Protein AF-A0AAZ3P0I9-F1 (afdb_monomer_lite)

Foldseek 3Di:
DDPPDPPPDDDDDPDPPVVVVVVVCVVDDDDQFDKDWDWDFPDPCLCVVLCVPDDPCLCVVPDDPSNVVSVVCVCCSGTPTDDIDHDHPPDDD

Structure (mmCIF, N/CA/C/O backbone):
data_AF-A0AAZ3P0I9-F1
#
_entry.id   AF-A0AAZ3P0I9-F1
#
loop_
_atom_site.group_PDB
_atom_site.id
_atom_site.type_symbol
_atom_site.label_atom_id
_atom_site.label_alt_id
_atom_site.label_comp_id
_atom_site.label_asym_id
_atom_site.label_entity_id
_atom_site.label_seq_id
_atom_site.pdbx_PDB_ins_code
_atom_site.Cartn_x
_atom_site.Cartn_y
_atom_site.Cartn_z
_atom_site.occupancy
_atom_site.B_iso_or_equiv
_atom_site.auth_seq_id
_atom_site.auth_comp_id
_atom_site.auth_asym_id
_atom_site.auth_atom_id
_atom_site.pdbx_PDB_model_num
ATOM 1 N N . MET A 1 1 ? 21.743 37.865 26.989 1.00 44.69 1 MET A N 1
ATOM 2 C CA . MET A 1 1 ? 20.485 37.147 26.713 1.00 44.69 1 MET A CA 1
ATOM 3 C C . MET A 1 1 ? 20.889 35.704 26.501 1.00 44.69 1 MET A C 1
ATOM 5 O O . MET A 1 1 ? 21.546 35.428 25.508 1.00 44.69 1 MET A O 1
ATOM 9 N N . GLU A 1 2 ? 20.677 34.856 27.503 1.00 47.50 2 GLU A N 1
ATOM 10 C CA . GLU A 1 2 ? 21.014 33.431 27.437 1.00 47.50 2 GLU A CA 1
ATOM 11 C C . GLU A 1 2 ? 19.911 32.707 26.659 1.00 47.50 2 GLU A C 1
ATOM 13 O O . GLU A 1 2 ? 18.726 32.868 26.948 1.00 47.50 2 GLU A O 1
ATOM 18 N N . ASP A 1 3 ? 20.319 31.997 25.611 1.00 54.81 3 ASP A N 1
ATOM 19 C CA . ASP A 1 3 ? 19.459 31.184 24.756 1.00 54.81 3 ASP A CA 1
ATOM 20 C C . ASP A 1 3 ? 19.046 29.923 25.528 1.00 54.81 3 ASP A C 1
ATOM 22 O O . ASP A 1 3 ? 19.734 28.905 25.515 1.00 54.81 3 ASP A O 1
ATOM 26 N N . ASP A 1 4 ? 17.941 30.020 26.264 1.00 59.09 4 ASP A N 1
ATOM 27 C CA . ASP A 1 4 ? 17.302 28.906 26.971 1.00 59.09 4 ASP A CA 1
ATOM 28 C C . ASP A 1 4 ? 16.501 28.052 25.964 1.00 59.09 4 ASP A C 1
ATOM 30 O O . ASP A 1 4 ? 15.270 27.970 25.979 1.00 59.09 4 ASP A O 1
ATOM 34 N N . SER A 1 5 ? 17.203 27.460 24.994 1.00 63.00 5 SER A N 1
ATOM 35 C CA . SER A 1 5 ? 16.620 26.497 24.065 1.00 63.00 5 SER A CA 1
ATOM 36 C C . SER A 1 5 ? 16.543 25.123 24.754 1.00 63.00 5 SER A C 1
ATOM 38 O O . SER A 1 5 ? 17.564 24.588 25.201 1.00 63.00 5 SER A O 1
ATOM 40 N N . PRO A 1 6 ? 15.349 24.502 24.884 1.00 62.38 6 PRO A N 1
ATOM 41 C CA . PRO A 1 6 ? 15.215 23.242 25.601 1.00 62.38 6 PRO A CA 1
ATOM 42 C C . PRO A 1 6 ? 16.005 22.161 24.865 1.00 62.38 6 PRO A C 1
ATOM 44 O O . PRO A 1 6 ? 15.597 21.649 23.821 1.00 62.38 6 PRO A O 1
ATOM 47 N N . THR A 1 7 ? 17.156 21.798 25.430 1.00 64.31 7 THR A N 1
ATOM 48 C CA . THR A 1 7 ? 17.971 20.690 24.944 1.00 64.31 7 THR A CA 1
ATOM 49 C C . THR A 1 7 ? 17.159 19.414 25.152 1.00 64.31 7 THR A C 1
ATOM 51 O O . THR A 1 7 ? 17.084 18.888 26.265 1.00 64.31 7 THR A O 1
ATOM 54 N N . LEU A 1 8 ? 16.499 18.928 24.098 1.00 63.72 8 LEU A N 1
ATOM 55 C CA . LEU A 1 8 ? 15.763 17.664 24.109 1.00 63.72 8 LEU A CA 1
ATOM 56 C C . LEU A 1 8 ? 16.752 16.523 24.385 1.00 63.72 8 LEU A C 1
ATOM 58 O O . LEU A 1 8 ? 17.341 15.952 23.470 1.00 63.72 8 LEU A O 1
ATOM 62 N N . LYS A 1 9 ? 16.969 16.196 25.664 1.00 62.88 9 LYS A N 1
ATOM 63 C CA . LYS A 1 9 ? 17.836 15.084 26.063 1.00 62.88 9 LYS A CA 1
ATOM 64 C C . LYS A 1 9 ? 17.167 13.768 25.644 1.00 62.88 9 LYS A C 1
ATOM 66 O O . LYS A 1 9 ? 16.044 13.500 26.083 1.00 62.88 9 LYS A O 1
ATOM 71 N N . PRO A 1 10 ? 17.820 12.924 24.823 1.00 51.88 10 PRO A N 1
ATOM 72 C CA . PRO A 1 10 ? 17.254 11.644 24.416 1.00 51.88 10 PRO A CA 1
ATOM 73 C C . PRO A 1 10 ? 16.981 10.766 25.643 1.00 51.88 10 PRO A C 1
ATOM 75 O O . PRO A 1 10 ? 17.901 10.382 26.366 1.00 51.88 10 PRO A O 1
ATOM 78 N N . ARG A 1 11 ? 15.710 10.440 25.908 1.00 65.62 11 ARG A N 1
ATOM 79 C CA . ARG A 1 11 ? 15.359 9.558 27.030 1.00 65.62 11 ARG A CA 1
ATOM 80 C C . ARG A 1 11 ? 15.644 8.103 26.669 1.00 65.62 11 ARG A C 1
ATOM 82 O O . ARG A 1 11 ? 15.184 7.604 25.641 1.00 65.62 11 ARG A O 1
ATOM 89 N N . ARG A 1 12 ? 16.339 7.390 27.554 1.00 60.81 12 ARG A N 1
ATOM 90 C CA . ARG A 1 12 ? 16.535 5.943 27.429 1.00 60.81 12 ARG A CA 1
ATOM 91 C C . ARG A 1 12 ? 15.202 5.239 27.685 1.00 60.81 12 ARG A C 1
ATOM 93 O O . ARG A 1 12 ? 14.714 5.211 28.812 1.00 60.81 12 ARG A O 1
ATOM 100 N N . ILE A 1 13 ? 14.591 4.701 26.634 1.00 64.44 13 ILE A N 1
ATOM 101 C CA . ILE A 1 13 ? 13.342 3.944 26.748 1.00 64.44 13 ILE A CA 1
ATOM 102 C C . ILE A 1 13 ? 13.691 2.547 27.269 1.00 64.44 13 ILE A C 1
ATOM 104 O O . ILE A 1 13 ? 14.354 1.776 26.577 1.00 64.44 13 ILE A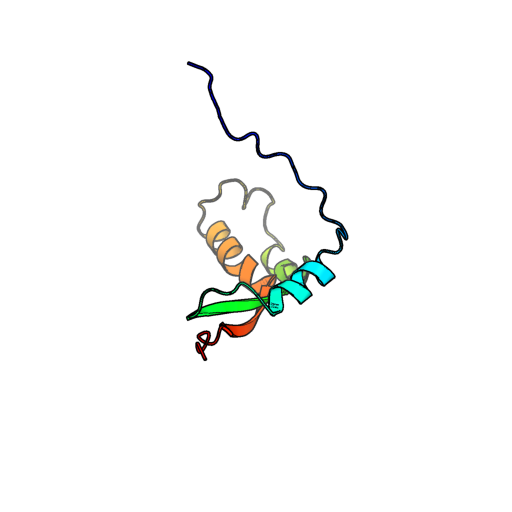 O 1
ATOM 108 N N . GLN A 1 14 ? 13.276 2.228 28.498 1.00 64.25 14 GLN A N 1
ATOM 109 C CA . GLN A 1 14 ? 13.358 0.859 29.007 1.00 64.25 14 GLN A CA 1
ATOM 110 C C . GLN A 1 14 ? 12.441 -0.045 28.168 1.00 64.25 14 GLN A C 1
ATOM 112 O O . GLN A 1 14 ? 11.294 0.314 27.905 1.00 64.25 14 GLN A O 1
ATOM 117 N N . ASN A 1 15 ? 12.972 -1.198 27.745 1.00 58.41 15 ASN A N 1
ATOM 118 C CA . ASN A 1 15 ? 12.386 -2.136 26.781 1.00 58.41 15 ASN A CA 1
ATOM 119 C C . ASN A 1 15 ? 12.224 -1.553 25.361 1.00 58.41 15 ASN A C 1
ATOM 121 O O . ASN A 1 15 ? 11.186 -1.013 24.983 1.00 58.41 15 ASN A O 1
ATOM 125 N N . GLN A 1 16 ? 13.268 -1.743 24.545 1.00 65.31 16 GLN A N 1
ATOM 126 C CA . GLN A 1 16 ? 13.314 -1.434 23.105 1.00 65.31 16 GLN A CA 1
ATOM 127 C C . GLN A 1 16 ? 12.395 -2.333 22.257 1.00 65.31 16 GLN A C 1
ATOM 129 O O . GLN A 1 16 ? 12.307 -2.141 21.047 1.00 65.31 16 GLN A O 1
ATOM 134 N N . ASN A 1 17 ? 11.710 -3.313 22.860 1.00 72.50 17 ASN A N 1
ATOM 135 C CA . ASN A 1 17 ? 10.808 -4.197 22.134 1.00 72.50 17 ASN A CA 1
ATOM 136 C C . ASN A 1 17 ? 9.632 -3.379 21.570 1.00 72.50 17 ASN A C 1
ATOM 138 O O . ASN A 1 17 ? 8.723 -2.954 22.290 1.00 72.50 17 ASN A O 1
ATOM 142 N N . VAL A 1 18 ? 9.700 -3.129 20.263 1.00 67.12 18 VAL A N 1
ATOM 143 C CA . VAL A 1 18 ? 8.722 -2.330 19.527 1.00 67.12 18 VAL A CA 1
ATOM 144 C C . VAL A 1 18 ? 7.329 -2.953 19.604 1.00 67.12 18 VAL A C 1
ATOM 14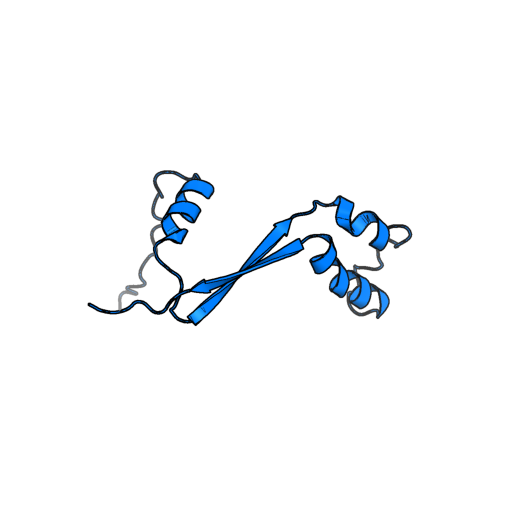6 O O . VAL A 1 18 ? 6.362 -2.213 19.754 1.00 67.12 18 VAL A O 1
ATOM 149 N N . VAL A 1 19 ? 7.232 -4.287 19.625 1.00 69.00 19 VAL A N 1
ATOM 150 C CA . VAL A 1 19 ? 5.964 -5.024 19.724 1.00 69.00 19 VAL A CA 1
ATOM 151 C C . VAL A 1 19 ? 5.280 -4.719 21.053 1.00 69.00 19 VAL A C 1
ATOM 153 O O . VAL A 1 19 ? 4.154 -4.236 21.064 1.00 69.00 19 VAL A O 1
ATOM 156 N N . HIS A 1 20 ? 5.996 -4.854 22.171 1.00 64.19 20 HIS A N 1
ATOM 157 C CA . HIS A 1 20 ? 5.463 -4.559 23.503 1.00 64.19 20 HIS A CA 1
ATOM 158 C C . HIS A 1 20 ? 5.056 -3.081 23.664 1.00 64.19 20 HIS A C 1
ATOM 160 O O . HIS A 1 20 ? 4.083 -2.747 24.343 1.00 64.19 20 HIS A O 1
ATOM 166 N N . ARG A 1 21 ? 5.793 -2.160 23.026 1.00 64.56 21 ARG A N 1
ATOM 167 C CA . ARG A 1 21 ? 5.453 -0.727 23.021 1.00 64.56 21 ARG A CA 1
ATOM 168 C C . ARG A 1 21 ? 4.215 -0.421 22.179 1.00 64.56 21 ARG A C 1
ATOM 170 O O . ARG A 1 21 ? 3.433 0.442 22.573 1.00 64.56 21 ARG A O 1
ATOM 177 N N . LEU A 1 22 ? 4.054 -1.082 21.036 1.00 65.50 22 LEU A N 1
ATOM 178 C CA . LEU A 1 22 ? 2.887 -0.932 20.167 1.00 65.50 22 LEU A CA 1
ATOM 179 C C . LEU A 1 22 ? 1.642 -1.542 20.813 1.00 65.50 22 LEU A C 1
ATOM 181 O O . LEU A 1 22 ? 0.596 -0.903 20.826 1.00 65.50 22 LEU A O 1
ATOM 185 N N . GLU A 1 23 ? 1.777 -2.705 21.444 1.00 64.25 23 GLU A N 1
ATOM 186 C CA . GLU A 1 23 ? 0.694 -3.366 22.171 1.00 64.25 23 GLU A CA 1
ATOM 187 C C . GLU A 1 23 ? 0.172 -2.506 23.330 1.00 64.25 23 GLU A C 1
ATOM 189 O O . GLU A 1 23 ? -1.035 -2.343 23.476 1.00 64.25 23 GLU A O 1
ATOM 194 N N . ARG A 1 24 ? 1.051 -1.842 24.095 1.00 60.34 24 ARG A N 1
ATOM 195 C CA . ARG A 1 24 ? 0.602 -0.882 25.122 1.00 60.34 24 ARG A CA 1
ATOM 196 C C . ARG A 1 24 ? -0.002 0.404 24.553 1.00 60.34 24 ARG A C 1
ATOM 198 O O . ARG A 1 24 ? -0.913 0.959 25.161 1.00 60.34 24 ARG A O 1
ATOM 205 N N . ARG A 1 25 ? 0.462 0.880 23.392 1.00 62.38 25 ARG A N 1
ATOM 206 C CA . ARG A 1 25 ? -0.156 2.024 22.690 1.00 62.38 25 ARG A CA 1
ATOM 207 C C . ARG A 1 25 ? -1.504 1.687 22.065 1.00 62.38 25 ARG A C 1
ATOM 209 O O . ARG A 1 25 ? -2.293 2.602 21.859 1.00 62.38 25 ARG A O 1
ATOM 216 N N . ARG A 1 26 ? -1.800 0.403 21.836 1.00 60.28 26 ARG A N 1
ATOM 217 C CA . ARG A 1 26 ? -3.122 -0.063 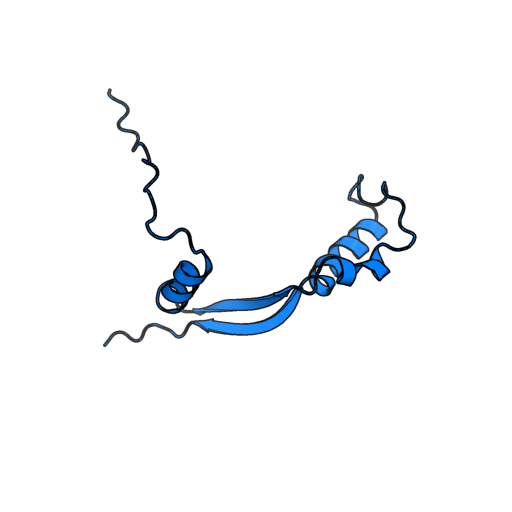21.393 1.00 60.28 26 ARG A CA 1
ATOM 218 C C . ARG A 1 26 ? -4.246 0.420 22.317 1.00 60.28 26 ARG A C 1
ATOM 220 O O . ARG A 1 26 ? -5.370 0.551 21.857 1.00 60.28 26 ARG A O 1
ATOM 227 N N . ILE A 1 27 ? -3.945 0.699 23.590 1.00 55.47 27 ILE A N 1
ATOM 228 C CA . ILE A 1 27 ? -4.939 1.079 24.606 1.00 55.47 27 ILE A CA 1
ATOM 229 C C . ILE A 1 27 ? -4.978 2.604 24.851 1.00 55.47 27 ILE A C 1
ATOM 231 O O . ILE A 1 27 ? -5.990 3.121 25.306 1.00 55.47 27 ILE A O 1
ATOM 235 N N . PHE A 1 28 ? -3.937 3.362 24.490 1.00 52.41 28 PHE A N 1
ATOM 236 C CA . PHE A 1 28 ? -3.878 4.812 24.722 1.00 52.41 28 PHE A CA 1
ATOM 237 C C . PHE A 1 28 ? -3.041 5.512 23.643 1.00 52.41 28 PHE A C 1
ATOM 239 O O . PHE A 1 28 ? -1.822 5.568 23.794 1.00 52.41 28 PHE A O 1
ATOM 246 N N . SER A 1 29 ? -3.678 6.050 22.589 1.00 58.47 29 SER A N 1
ATOM 247 C CA . SER A 1 29 ? -3.255 7.273 21.854 1.00 58.47 29 SER A CA 1
ATOM 248 C C . SER A 1 29 ? -3.856 7.427 20.440 1.00 58.47 29 SER A C 1
ATOM 250 O O . SER A 1 29 ? -3.226 8.051 19.585 1.00 58.47 29 SER A O 1
ATOM 252 N N . GLY A 1 30 ? -5.028 6.866 20.134 1.00 57.22 30 GLY A N 1
ATOM 253 C CA . GLY A 1 30 ? -5.794 7.330 18.970 1.00 57.22 30 GLY A CA 1
ATOM 254 C C . GLY A 1 30 ? -6.480 8.656 19.309 1.00 57.22 30 GLY A C 1
ATOM 255 O O . GLY A 1 30 ? -6.985 8.805 20.422 1.00 57.22 30 GLY A O 1
ATOM 256 N N . ARG A 1 31 ? -6.505 9.637 18.395 1.00 58.84 31 ARG A N 1
ATOM 257 C CA . ARG A 1 31 ? -7.468 10.744 18.537 1.00 58.84 31 ARG A CA 1
ATOM 258 C C . ARG A 1 31 ? -8.862 10.147 18.316 1.00 58.84 31 ARG A C 1
ATOM 260 O O . ARG A 1 31 ? -9.042 9.323 17.423 1.00 58.84 31 ARG A O 1
ATOM 267 N N . ALA A 1 32 ? -9.848 10.551 19.114 1.00 59.78 32 ALA A N 1
ATOM 268 C CA . ALA A 1 32 ? -11.240 10.183 18.858 1.00 59.78 32 ALA A CA 1
ATOM 269 C C . ALA A 1 32 ? -11.610 10.499 17.399 1.00 59.78 32 ALA A C 1
ATOM 271 O O . ALA A 1 32 ? -11.313 11.591 16.913 1.00 59.78 32 ALA A O 1
ATOM 272 N N . GLY A 1 33 ? -12.194 9.525 16.697 1.00 63.31 33 GLY A N 1
ATOM 273 C CA . GLY A 1 33 ? -12.578 9.669 15.291 1.00 63.31 33 GLY A CA 1
ATOM 274 C C . GLY A 1 33 ? -11.470 9.447 14.252 1.00 63.31 33 GLY A C 1
ATOM 275 O O . GLY A 1 33 ? -11.750 9.582 13.065 1.00 63.31 33 GLY A O 1
ATOM 276 N N . THR A 1 34 ? -10.236 9.084 14.631 1.00 67.81 34 THR A N 1
ATOM 277 C CA . THR A 1 34 ? -9.236 8.628 13.643 1.00 67.81 34 THR A CA 1
ATOM 278 C C . THR A 1 34 ? -9.443 7.157 13.296 1.00 67.81 34 THR A C 1
ATOM 280 O O . THR A 1 34 ? -9.534 6.323 14.202 1.00 67.81 34 THR A O 1
ATOM 283 N N . SER A 1 35 ? -9.483 6.832 12.001 1.00 73.12 35 SER A N 1
ATOM 284 C CA . SER A 1 35 ? -9.369 5.457 11.512 1.00 73.12 35 SER A CA 1
ATOM 285 C C . SER A 1 35 ? -7.904 5.026 11.474 1.00 73.12 35 SER A C 1
ATOM 287 O O . SER A 1 35 ? -7.026 5.765 11.030 1.00 73.12 35 SER A O 1
ATOM 289 N N . LEU A 1 36 ? -7.640 3.817 11.956 1.00 79.19 36 LEU A N 1
ATOM 290 C CA . LEU A 1 36 ? -6.374 3.127 11.784 1.00 79.19 36 LEU A CA 1
ATOM 291 C C . LEU A 1 36 ? -6.562 2.027 10.744 1.00 79.19 36 LEU A C 1
ATOM 293 O O . LEU A 1 36 ? -7.297 1.071 10.981 1.00 79.19 36 LEU A O 1
ATOM 297 N N . GLU A 1 37 ? -5.876 2.150 9.616 1.00 83.75 37 GLU A N 1
ATOM 298 C CA . GLU A 1 37 ? -5.853 1.117 8.584 1.00 83.75 37 GLU A CA 1
ATOM 299 C C . GLU A 1 37 ? -4.724 0.124 8.861 1.00 83.75 37 GLU A C 1
ATOM 301 O O . GLU A 1 37 ? -3.575 0.507 9.095 1.00 83.75 37 GLU A O 1
ATOM 306 N N . ILE A 1 38 ? -5.065 -1.163 8.855 1.00 80.31 38 ILE A N 1
ATOM 307 C CA . ILE A 1 38 ? -4.131 -2.264 9.071 1.00 80.31 38 ILE A CA 1
ATOM 308 C C . ILE A 1 38 ? -3.891 -2.949 7.733 1.00 80.31 38 ILE A C 1
ATOM 310 O O . ILE A 1 38 ? -4.831 -3.437 7.102 1.00 80.31 38 ILE A O 1
ATOM 314 N N . TYR A 1 39 ? -2.619 -3.018 7.351 1.00 86.62 39 TYR A N 1
ATOM 315 C CA . TYR A 1 39 ? -2.159 -3.716 6.162 1.00 86.62 39 TYR A CA 1
ATOM 316 C C . TYR A 1 39 ? -1.225 -4.867 6.541 1.00 86.62 39 TYR A C 1
ATOM 318 O O . TYR A 1 39 ? -0.370 -4.718 7.418 1.00 86.62 39 TYR A O 1
ATOM 326 N N . GLU A 1 40 ? -1.361 -5.996 5.854 1.00 87.00 40 GLU A N 1
ATOM 327 C CA . GLU A 1 40 ? -0.439 -7.124 5.934 1.00 87.00 40 GLU A CA 1
ATOM 328 C C . GLU A 1 40 ? 0.644 -6.997 4.862 1.00 87.00 40 GLU A C 1
ATOM 330 O O . GLU A 1 40 ? 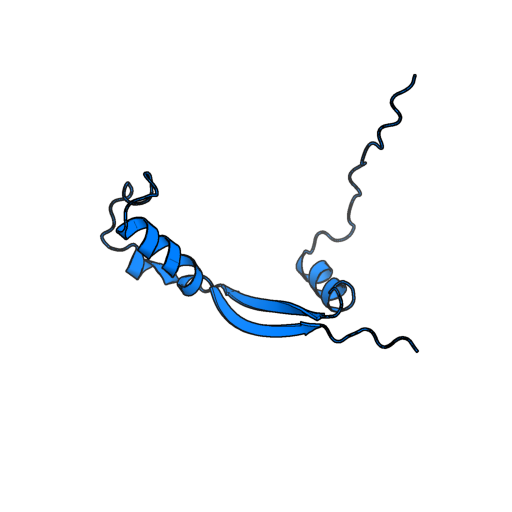0.357 -6.814 3.677 1.00 87.00 40 GLU A O 1
ATOM 335 N N . TYR A 1 41 ? 1.902 -7.113 5.283 1.00 90.25 41 TYR A N 1
ATOM 336 C CA . TYR A 1 41 ? 3.044 -7.074 4.381 1.00 90.25 41 TYR A CA 1
ATOM 337 C C . TYR A 1 41 ? 3.247 -8.430 3.691 1.00 90.25 41 TYR A C 1
ATOM 339 O O . TYR A 1 41 ? 3.536 -9.423 4.353 1.00 90.25 41 TYR A O 1
ATOM 347 N N . GLN A 1 42 ? 3.145 -8.455 2.363 1.00 89.75 42 GLN A N 1
ATOM 348 C CA . GLN A 1 42 ? 3.204 -9.667 1.533 1.00 89.75 42 GLN A CA 1
ATOM 349 C C . GLN A 1 42 ? 4.631 -10.063 1.101 1.00 89.75 42 GLN A C 1
ATOM 351 O O . GLN A 1 42 ? 4.832 -11.107 0.485 1.00 89.75 42 GLN A O 1
ATOM 356 N N . GLY A 1 43 ? 5.648 -9.257 1.428 1.00 86.38 43 GLY A N 1
ATOM 357 C CA . GLY A 1 43 ? 7.047 -9.538 1.083 1.00 86.38 43 GLY A CA 1
ATOM 358 C C . GLY A 1 43 ? 7.491 -9.000 -0.283 1.00 86.38 43 GLY A C 1
ATOM 359 O O . GLY A 1 43 ? 6.685 -8.637 -1.137 1.00 86.38 43 GLY A O 1
ATOM 360 N N . CYS A 1 44 ? 8.812 -8.963 -0.504 1.00 82.31 44 CYS A N 1
ATOM 361 C CA . CYS A 1 44 ? 9.417 -8.351 -1.696 1.00 82.31 44 CYS A CA 1
ATOM 362 C C . CYS A 1 44 ? 9.018 -9.042 -3.012 1.00 82.31 44 CYS A C 1
ATOM 364 O O . CYS A 1 44 ? 9.010 -8.401 -4.059 1.00 82.31 44 CYS A O 1
ATOM 366 N N . GLN A 1 45 ? 8.684 -10.336 -2.963 1.00 87.06 45 GLN A N 1
ATOM 367 C CA . GLN A 1 45 ? 8.277 -11.108 -4.143 1.00 87.06 45 GLN A CA 1
ATOM 368 C C . GLN A 1 45 ? 6.878 -10.737 -4.647 1.00 87.06 45 GLN A C 1
ATOM 370 O O . GLN A 1 45 ? 6.551 -11.004 -5.797 1.00 87.06 45 GLN A O 1
ATOM 375 N N . ALA A 1 46 ? 6.048 -10.081 -3.831 1.00 88.06 46 ALA A N 1
ATOM 376 C CA . ALA A 1 46 ? 4.660 -9.796 -4.191 1.00 88.06 46 ALA A CA 1
ATOM 377 C C . ALA A 1 46 ? 4.504 -8.839 -5.390 1.00 88.06 46 ALA A C 1
ATOM 379 O O . ALA A 1 46 ? 3.426 -8.762 -5.974 1.00 88.06 46 ALA A O 1
ATOM 380 N N . ALA A 1 47 ? 5.568 -8.119 -5.763 1.00 88.06 47 ALA A N 1
ATOM 381 C CA . ALA A 1 47 ? 5.617 -7.267 -6.951 1.00 88.06 47 ALA A CA 1
ATOM 382 C C . ALA A 1 47 ? 6.618 -7.762 -8.010 1.00 88.06 47 ALA A C 1
ATOM 384 O O . ALA A 1 47 ? 6.975 -7.003 -8.909 1.00 88.06 47 ALA A O 1
ATOM 385 N N . GLU A 1 48 ? 7.100 -9.004 -7.908 1.00 86.88 48 GLU A N 1
ATOM 386 C CA . GLU A 1 48 ? 8.043 -9.581 -8.873 1.00 86.88 48 GLU A CA 1
ATOM 387 C C . GLU A 1 48 ? 7.465 -9.541 -10.293 1.00 86.88 48 GLU A C 1
ATOM 389 O O . GLU A 1 48 ? 8.132 -9.096 -11.222 1.00 86.88 48 GLU A O 1
ATOM 394 N N . ASP A 1 49 ? 6.182 -9.868 -10.447 1.00 88.31 49 ASP A N 1
ATOM 395 C CA . ASP A 1 49 ? 5.455 -9.813 -11.718 1.00 88.31 49 ASP A CA 1
ATOM 396 C C . ASP A 1 49 ? 5.398 -8.408 -12.341 1.00 88.31 49 ASP A C 1
ATOM 398 O O . ASP A 1 49 ? 5.433 -8.273 -13.563 1.00 88.31 49 ASP A O 1
ATOM 402 N N . LEU A 1 50 ? 5.336 -7.358 -11.517 1.00 83.94 50 LEU A N 1
ATOM 403 C CA . LEU A 1 50 ? 5.353 -5.966 -11.976 1.00 83.94 50 LEU A CA 1
ATOM 404 C C . LEU A 1 50 ? 6.740 -5.512 -12.443 1.00 83.94 50 LEU A C 1
ATOM 406 O O . LEU A 1 50 ? 6.838 -4.579 -13.242 1.00 83.94 50 LEU A O 1
ATOM 410 N N . LEU A 1 51 ? 7.798 -6.129 -11.916 1.00 81.44 51 LEU A N 1
ATOM 411 C CA . LEU A 1 51 ? 9.188 -5.743 -12.157 1.00 81.44 51 LEU A CA 1
ATOM 412 C C . LEU A 1 51 ? 9.879 -6.636 -13.196 1.00 81.44 51 LEU A C 1
ATOM 414 O O . LEU A 1 51 ? 10.886 -6.228 -13.776 1.00 81.44 51 LEU A O 1
ATOM 418 N N . LEU A 1 52 ? 9.333 -7.822 -13.474 1.00 83.12 52 LEU A N 1
ATOM 419 C CA . LEU A 1 52 ? 9.815 -8.710 -14.528 1.00 83.12 52 LEU A CA 1
ATOM 420 C C . LEU A 1 52 ? 9.805 -7.991 -15.887 1.00 83.12 52 LEU A C 1
ATOM 422 O O . LEU A 1 52 ? 8.786 -7.471 -16.340 1.00 83.12 52 LEU A O 1
ATOM 426 N N . GLY A 1 53 ? 10.968 -7.966 -16.541 1.00 75.62 53 GLY A N 1
ATOM 427 C CA . GLY A 1 53 ? 11.148 -7.313 -17.841 1.00 75.62 53 GLY A CA 1
ATOM 428 C C . GLY A 1 53 ? 11.222 -5.783 -17.793 1.00 75.62 53 GLY A C 1
ATOM 429 O O . GLY A 1 53 ? 11.148 -5.156 -18.848 1.00 75.62 53 GLY A O 1
ATOM 430 N N . GLN A 1 54 ? 11.352 -5.175 -16.608 1.00 73.44 54 GLN A N 1
ATOM 431 C CA . GLN A 1 54 ? 11.647 -3.748 -16.480 1.00 73.44 54 GLN A CA 1
ATOM 432 C C . GLN A 1 54 ? 13.155 -3.514 -16.424 1.00 73.44 54 GLN A C 1
ATOM 434 O O . GLN A 1 54 ? 13.854 -4.108 -15.602 1.00 73.44 54 GLN A O 1
ATOM 439 N N . ASP A 1 55 ? 13.650 -2.603 -17.261 1.00 71.25 55 ASP A N 1
ATOM 440 C CA . ASP A 1 55 ? 15.035 -2.149 -17.177 1.00 71.25 55 ASP A CA 1
ATOM 441 C C . ASP A 1 55 ? 15.235 -1.367 -15.874 1.00 71.25 55 ASP A C 1
ATOM 443 O O . ASP A 1 55 ? 14.380 -0.561 -15.492 1.00 71.25 55 ASP A O 1
ATOM 447 N N . GLY A 1 56 ? 16.366 -1.571 -15.193 1.00 66.75 56 GLY A N 1
ATOM 448 C CA . GLY A 1 56 ? 16.658 -0.937 -13.897 1.00 66.75 56 GLY A CA 1
ATOM 449 C C . GLY A 1 56 ? 16.625 0.599 -13.921 1.00 66.75 56 GLY A C 1
ATOM 450 O O . GLY A 1 56 ? 16.389 1.230 -12.893 1.00 66.75 56 GLY A O 1
ATOM 451 N N . GLU A 1 57 ? 16.782 1.206 -15.099 1.00 67.56 57 GLU A N 1
ATOM 452 C CA . GLU A 1 57 ? 16.710 2.656 -15.315 1.00 67.56 57 GLU A CA 1
ATOM 453 C C . GLU A 1 57 ? 15.271 3.193 -15.421 1.00 67.56 57 GLU A C 1
ATOM 455 O O . GLU A 1 57 ? 15.047 4.390 -15.241 1.00 67.56 57 GLU A O 1
ATOM 460 N N . THR A 1 58 ? 14.268 2.324 -15.614 1.00 64.69 58 THR A N 1
ATOM 461 C CA . THR A 1 58 ? 12.847 2.705 -15.767 1.00 64.69 58 THR A CA 1
ATOM 462 C C . THR A 1 58 ? 12.321 3.471 -14.548 1.00 64.69 58 THR A C 1
ATOM 464 O O . THR A 1 58 ? 11.420 4.301 -14.659 1.00 64.69 58 THR A O 1
ATOM 467 N N . LEU A 1 59 ? 12.873 3.229 -13.357 1.00 62.12 59 LEU A N 1
ATOM 468 C CA . LEU A 1 59 ? 12.470 3.919 -12.127 1.00 62.12 59 LEU A CA 1
ATOM 469 C C . LEU A 1 59 ? 13.336 5.146 -11.799 1.00 62.12 59 LEU A C 1
ATOM 471 O O . LEU A 1 59 ? 12.972 5.905 -10.903 1.00 62.12 59 LEU A O 1
ATOM 475 N N . ALA A 1 60 ? 14.444 5.368 -12.515 1.00 64.38 60 ALA A N 1
ATOM 476 C CA . ALA A 1 60 ? 15.428 6.394 -12.174 1.00 64.38 60 ALA A CA 1
ATOM 477 C C . ALA A 1 60 ? 14.957 7.821 -12.515 1.00 64.38 60 ALA A C 1
ATOM 479 O O . ALA A 1 60 ? 15.155 8.731 -11.715 1.00 64.38 60 ALA A O 1
ATOM 480 N N . ASN A 1 61 ? 14.269 8.012 -13.650 1.00 65.44 61 ASN A N 1
ATOM 481 C CA . ASN A 1 61 ? 13.821 9.338 -14.114 1.00 65.44 61 ASN A CA 1
ATOM 482 C C . ASN A 1 61 ? 12.355 9.679 -13.782 1.00 65.44 61 ASN A C 1
ATOM 484 O O . ASN A 1 61 ? 11.864 10.746 -14.145 1.00 65.44 61 ASN A O 1
ATOM 488 N N . GLY A 1 62 ? 11.669 8.812 -13.029 1.00 61.56 62 GLY A N 1
ATOM 489 C CA . GLY A 1 62 ? 10.534 9.138 -12.153 1.00 61.56 62 GLY A CA 1
ATOM 490 C C . GLY A 1 62 ? 9.214 9.634 -12.762 1.00 61.56 62 GLY A C 1
ATOM 491 O O . GLY A 1 62 ? 8.215 9.611 -12.036 1.00 61.56 62 GLY A O 1
ATOM 492 N N . ASN A 1 63 ? 9.175 10.054 -14.030 1.00 71.94 63 ASN A N 1
ATOM 493 C CA . ASN A 1 63 ? 8.022 10.757 -14.606 1.00 71.94 63 ASN A CA 1
ATOM 494 C C . ASN A 1 63 ? 7.406 10.099 -15.851 1.00 71.94 63 ASN A C 1
ATOM 496 O O . ASN A 1 63 ? 6.432 10.615 -16.395 1.00 71.94 63 ASN A O 1
ATOM 500 N N .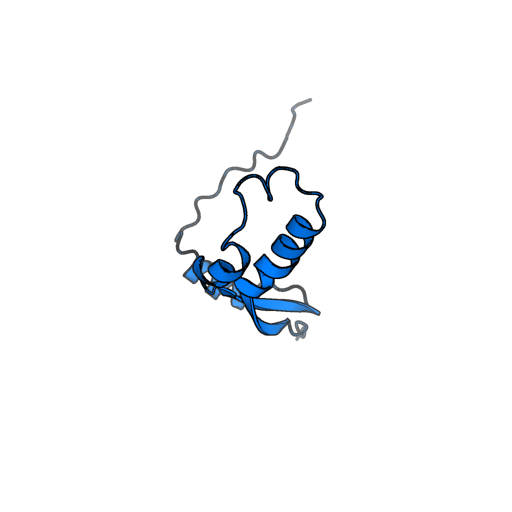 ASP A 1 64 ? 7.926 8.954 -16.289 1.00 82.81 64 ASP A N 1
ATOM 501 C CA . ASP A 1 64 ? 7.314 8.219 -17.391 1.00 82.81 64 ASP A CA 1
ATOM 502 C C . ASP A 1 64 ? 6.020 7.540 -16.927 1.00 82.81 64 ASP A C 1
ATOM 504 O O . ASP A 1 64 ? 5.911 7.030 -15.805 1.00 82.81 64 ASP A O 1
ATOM 508 N N . GLN A 1 65 ? 5.027 7.477 -17.818 1.00 82.38 65 GLN A N 1
ATOM 509 C CA . GLN A 1 65 ? 3.718 6.877 -17.535 1.00 82.38 65 GLN A CA 1
ATOM 510 C C . GLN A 1 65 ? 3.831 5.438 -17.005 1.00 82.38 65 GLN A C 1
ATOM 512 O O . GLN A 1 65 ? 3.026 4.998 -16.180 1.00 82.38 65 GLN A O 1
ATOM 517 N N . ARG A 1 66 ? 4.854 4.709 -17.466 1.00 80.12 66 ARG A N 1
ATOM 518 C CA . ARG A 1 66 ? 5.165 3.349 -17.027 1.00 80.12 66 ARG A CA 1
ATOM 519 C C . ARG A 1 66 ? 5.641 3.320 -15.570 1.00 80.12 66 ARG A C 1
ATOM 521 O O . ARG A 1 66 ? 5.122 2.533 -14.783 1.00 80.12 66 ARG A O 1
ATOM 528 N N . SER A 1 67 ? 6.553 4.208 -15.185 1.00 81.62 67 SER A N 1
ATOM 529 C CA . SER A 1 67 ? 7.078 4.317 -13.817 1.00 81.62 67 SER A CA 1
ATOM 530 C C . SER A 1 67 ? 5.988 4.742 -12.831 1.00 81.62 67 SER A C 1
ATOM 532 O O . SER A 1 67 ? 5.928 4.224 -11.716 1.00 81.62 67 SER A O 1
ATOM 534 N N . LEU A 1 68 ? 5.083 5.634 -13.252 1.00 82.94 68 LEU A N 1
ATOM 535 C CA . LEU A 1 68 ? 3.898 6.010 -12.474 1.00 82.94 68 LEU A CA 1
ATOM 536 C C . LEU A 1 68 ? 2.948 4.825 -12.269 1.00 82.94 68 LEU A C 1
ATOM 538 O O . LEU A 1 68 ? 2.455 4.632 -11.160 1.00 82.94 68 LEU A O 1
ATOM 542 N N . ASN A 1 69 ? 2.729 4.003 -13.301 1.00 85.69 69 ASN A N 1
ATOM 543 C CA . ASN A 1 69 ? 1.896 2.804 -13.189 1.00 85.69 69 ASN A CA 1
ATOM 544 C C . ASN A 1 69 ? 2.491 1.791 -12.199 1.00 85.69 69 ASN A C 1
ATOM 546 O O . ASN A 1 69 ? 1.786 1.320 -11.310 1.00 85.69 69 ASN A O 1
ATOM 550 N N . ILE A 1 70 ? 3.797 1.518 -12.298 1.00 85.62 70 ILE A N 1
ATOM 551 C CA . ILE A 1 70 ? 4.498 0.609 -11.380 1.00 85.62 70 ILE A CA 1
ATOM 552 C C . ILE A 1 70 ? 4.400 1.136 -9.943 1.00 85.62 70 ILE A C 1
ATOM 554 O O . ILE A 1 70 ? 3.950 0.419 -9.054 1.00 85.62 70 ILE A O 1
ATOM 558 N N . ARG A 1 71 ? 4.739 2.411 -9.710 1.00 83.88 71 ARG A N 1
ATOM 559 C CA . ARG A 1 71 ? 4.663 3.042 -8.380 1.00 83.88 71 ARG A CA 1
ATOM 560 C C . ARG A 1 71 ? 3.253 3.039 -7.796 1.00 83.88 71 ARG A C 1
ATOM 562 O O . ARG A 1 71 ? 3.112 2.801 -6.601 1.00 83.88 71 ARG A O 1
ATOM 569 N N . GLY A 1 72 ? 2.235 3.273 -8.623 1.00 85.44 72 GLY A N 1
ATOM 570 C CA . GLY A 1 72 ? 0.836 3.234 -8.198 1.00 85.44 72 GLY A CA 1
ATOM 571 C C . GLY A 1 72 ? 0.396 1.849 -7.723 1.00 85.44 72 GLY A C 1
ATOM 572 O O . GLY A 1 72 ? -0.400 1.750 -6.799 1.00 85.44 72 GLY A O 1
ATOM 573 N N . ARG A 1 73 ? 0.957 0.782 -8.303 1.00 88.44 73 ARG A N 1
ATOM 574 C CA . ARG A 1 73 ? 0.583 -0.607 -7.995 1.00 88.44 73 ARG A CA 1
ATOM 575 C C . ARG A 1 73 ? 1.484 -1.278 -6.958 1.00 88.44 73 ARG A C 1
ATOM 577 O O . ARG A 1 73 ? 1.074 -2.260 -6.348 1.00 88.44 73 ARG A O 1
ATOM 584 N N . LEU A 1 74 ? 2.694 -0.761 -6.737 1.00 88.25 74 LEU A N 1
ATOM 585 C CA . LEU A 1 74 ? 3.656 -1.326 -5.783 1.00 88.25 74 LEU A CA 1
ATOM 586 C C . LEU A 1 74 ? 3.088 -1.409 -4.364 1.00 88.25 74 LEU A C 1
ATOM 588 O O . LEU A 1 74 ? 3.271 -2.423 -3.694 1.00 88.25 74 LEU A O 1
ATOM 592 N N . PHE A 1 75 ? 2.381 -0.365 -3.919 1.00 86.12 75 PHE A N 1
ATOM 593 C CA . PHE A 1 75 ? 1.801 -0.348 -2.579 1.00 86.12 75 PHE A CA 1
ATOM 594 C C . PHE A 1 75 ? 0.782 -1.478 -2.397 1.00 86.12 75 PHE A C 1
ATOM 596 O O . PHE A 1 75 ? 0.906 -2.248 -1.454 1.00 86.12 75 PHE A O 1
ATOM 603 N N . GLU A 1 76 ? -0.155 -1.640 -3.334 1.00 86.38 76 GLU A N 1
ATOM 604 C CA . GLU A 1 76 ? -1.188 -2.686 -3.287 1.00 86.38 76 GLU A CA 1
ATOM 605 C C . GLU A 1 76 ? -0.611 -4.106 -3.356 1.00 86.38 76 GLU A C 1
ATOM 607 O O . GLU A 1 76 ? -1.189 -5.042 -2.808 1.00 86.38 76 GLU A O 1
ATOM 612 N N . ARG A 1 77 ? 0.533 -4.285 -4.030 1.00 90.00 77 ARG A N 1
ATOM 613 C CA . ARG A 1 77 ? 1.235 -5.574 -4.065 1.00 90.00 77 ARG A CA 1
ATOM 614 C C . ARG A 1 77 ? 1.904 -5.899 -2.737 1.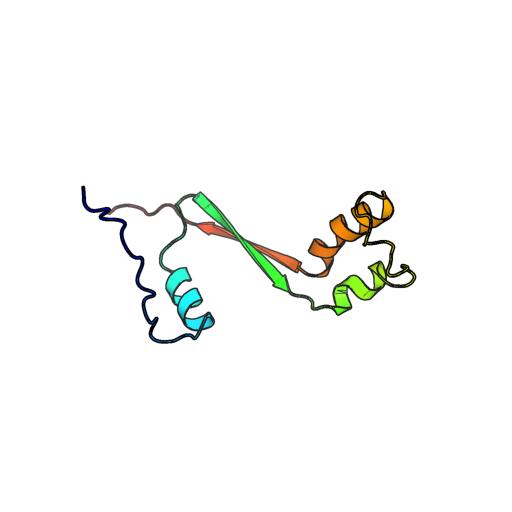00 90.00 77 ARG A C 1
ATOM 616 O O . ARG A 1 77 ? 1.790 -7.020 -2.258 1.00 90.00 77 ARG A O 1
ATOM 623 N N . PHE A 1 78 ? 2.623 -4.942 -2.156 1.00 90.12 78 PHE A N 1
ATOM 624 C CA . PHE A 1 78 ? 3.372 -5.170 -0.919 1.00 90.12 78 PHE A CA 1
ATOM 625 C C . PHE A 1 78 ? 2.489 -5.165 0.321 1.00 90.12 78 PHE A C 1
ATOM 627 O O . PHE A 1 78 ? 2.806 -5.861 1.282 1.00 90.12 78 PHE A O 1
ATOM 634 N N . PHE A 1 79 ? 1.410 -4.391 0.311 1.00 89.38 79 PHE A N 1
ATOM 635 C CA . PHE A 1 79 ? 0.555 -4.163 1.463 1.00 89.38 79 PHE A CA 1
ATOM 636 C C . PHE A 1 79 ? -0.878 -4.545 1.117 1.00 89.38 79 PHE A C 1
ATOM 638 O O . PHE A 1 79 ? -1.593 -3.821 0.427 1.00 89.38 79 PHE A O 1
ATOM 645 N N . HIS A 1 80 ? -1.310 -5.692 1.633 1.00 87.38 80 HIS A N 1
ATOM 646 C CA . HIS A 1 80 ? -2.692 -6.125 1.525 1.00 87.38 80 HIS A CA 1
ATOM 647 C C . HIS A 1 80 ? -3.526 -5.435 2.602 1.00 87.38 80 HIS A C 1
ATOM 649 O O . HIS A 1 80 ? -3.203 -5.528 3.784 1.00 87.38 80 HIS A O 1
ATOM 655 N N . TYR A 1 81 ? -4.595 -4.741 2.218 1.00 84.12 81 TYR A N 1
ATOM 656 C CA . TYR A 1 81 ? -5.510 -4.145 3.187 1.00 84.12 81 TYR A CA 1
ATOM 657 C C . TYR A 1 81 ? -6.263 -5.239 3.946 1.00 84.12 81 TYR A C 1
ATOM 659 O O . TYR A 1 81 ? -6.977 -6.032 3.339 1.00 84.12 81 TYR A O 1
ATOM 667 N N . CYS A 1 82 ? -6.146 -5.260 5.273 1.00 84.88 82 CYS A N 1
ATOM 668 C CA . CYS A 1 82 ? -6.874 -6.215 6.103 1.00 84.88 82 CYS A CA 1
ATOM 669 C C . CYS A 1 82 ? -8.179 -5.615 6.624 1.00 84.88 82 CYS A C 1
ATOM 671 O O . CYS A 1 82 ? -9.252 -6.188 6.452 1.00 84.88 82 CYS A O 1
ATOM 673 N N . THR A 1 83 ? -8.082 -4.490 7.339 1.00 77.94 83 THR A N 1
ATOM 674 C CA . THR A 1 83 ? -9.224 -3.878 8.027 1.00 77.94 83 THR A CA 1
ATOM 675 C C . THR A 1 83 ? -8.926 -2.447 8.470 1.00 77.94 83 THR A C 1
ATOM 677 O O . THR A 1 83 ? -7.768 -2.063 8.645 1.00 77.94 83 THR A O 1
ATOM 680 N N . SER A 1 84 ? -9.981 -1.670 8.702 1.00 80.12 84 SER A N 1
ATOM 681 C CA . SER A 1 84 ? -9.928 -0.349 9.326 1.00 80.12 84 SER A CA 1
ATOM 682 C C . SER A 1 84 ? -10.578 -0.416 10.700 1.00 80.12 84 SER A C 1
ATOM 684 O O . SER A 1 84 ? -11.712 -0.872 10.851 1.00 80.12 84 SER A O 1
ATOM 686 N N . LEU A 1 85 ? -9.855 0.057 11.710 1.00 77.25 85 LEU A N 1
ATOM 687 C CA . LEU A 1 85 ? -10.365 0.227 13.062 1.00 77.25 85 LEU A CA 1
ATOM 688 C C . LEU A 1 85 ? -10.691 1.701 13.287 1.00 77.25 85 LEU A C 1
ATOM 690 O O . LEU A 1 85 ? -9.803 2.551 13.253 1.00 77.25 85 LEU A O 1
ATOM 694 N N . MET A 1 86 ? -11.957 2.010 13.557 1.00 71.12 86 MET A N 1
ATOM 695 C CA . MET A 1 86 ? -12.362 3.341 14.004 1.00 71.12 86 MET A CA 1
ATOM 696 C C . MET A 1 86 ? -12.138 3.454 15.510 1.00 71.12 86 MET A C 1
ATOM 698 O O . MET A 1 86 ? -12.665 2.645 16.275 1.00 71.12 86 MET A O 1
ATOM 702 N N . TRP A 1 87 ? -11.357 4.445 15.946 1.00 64.12 87 TRP A N 1
ATOM 703 C CA . TRP A 1 87 ? -11.178 4.679 17.377 1.00 64.12 87 TRP A CA 1
ATOM 704 C C . TRP A 1 87 ? -12.480 5.228 17.984 1.00 64.12 87 TRP A C 1
ATOM 706 O O . TRP A 1 87 ? -12.928 6.298 17.545 1.00 64.12 87 TRP A O 1
ATOM 716 N N . PRO A 1 88 ? -13.092 4.540 18.972 1.00 61.66 88 PRO A N 1
ATOM 717 C CA . PRO A 1 88 ? -14.316 5.020 19.595 1.00 61.66 88 PRO A CA 1
ATOM 718 C C . PRO A 1 88 ? -14.062 6.368 20.286 1.00 61.66 88 PRO A C 1
ATOM 720 O O . PRO A 1 88 ? -12.955 6.612 20.783 1.00 61.66 88 PRO A O 1
ATOM 723 N N . PRO A 1 89 ? -15.052 7.274 20.320 1.00 58.53 89 PRO A N 1
ATOM 724 C CA . PRO A 1 89 ? -14.940 8.463 21.148 1.00 58.53 89 PRO A CA 1
ATOM 725 C C . PRO A 1 89 ? -14.730 8.033 22.606 1.00 58.53 89 PRO A C 1
ATOM 727 O O . PRO A 1 89 ? -15.388 7.112 23.084 1.00 58.53 89 PRO A O 1
ATOM 730 N N . MET A 1 90 ? -13.780 8.665 23.305 1.00 59.16 90 MET A N 1
ATOM 731 C CA . MET A 1 90 ? -13.684 8.504 24.757 1.00 59.16 90 MET A CA 1
ATOM 732 C C . MET A 1 90 ? -14.969 9.073 25.358 1.00 59.16 90 MET A C 1
ATOM 734 O O . MET A 1 90 ? -15.168 10.286 25.329 1.00 59.16 90 MET A O 1
ATOM 738 N N . GLU A 1 91 ? -15.843 8.206 25.861 1.00 59.19 91 GLU A N 1
ATOM 739 C CA . GLU A 1 91 ? -16.957 8.641 26.695 1.00 59.19 91 GLU A CA 1
ATOM 740 C C . GLU A 1 91 ? -16.384 9.083 28.046 1.00 59.19 91 GLU A C 1
ATOM 742 O O . GLU A 1 91 ? -15.752 8.303 28.759 1.00 59.19 91 GLU A O 1
ATOM 747 N N . SER A 1 92 ? -16.531 10.372 28.349 1.00 55.59 92 SER A N 1
ATOM 748 C CA . SER A 1 92 ? -16.203 10.931 29.658 1.00 55.59 92 SER A CA 1
ATOM 749 C C . SER A 1 92 ? -17.299 10.528 30.645 1.00 55.59 92 SER A C 1
ATOM 751 O O . SER A 1 92 ? -18.420 11.023 30.528 1.00 55.59 92 SER A O 1
ATOM 753 N N . THR A 1 93 ? -16.977 9.642 31.588 1.00 48.03 93 THR A N 1
ATOM 754 C CA . THR A 1 93 ? -17.775 9.411 32.805 1.00 48.03 93 THR A CA 1
ATOM 755 C C . THR A 1 93 ? -17.473 10.477 33.849 1.00 48.03 93 THR A C 1
ATOM 757 O O . THR A 1 93 ? -16.274 10.808 34.011 1.00 48.03 93 THR A O 1
#

Secondary structure (DSSP, 8-state):
--------PPP--S---HHHHHHHHTTS-PPTT-EEEEEEE--GGGGHHHHTT--GGGGTS--SHHHHHHHHHHHHHHEEEEEEEEPPP----

Radius of gyration: 21.31 Å; chains: 1; bounding box: 39×48×51 Å

pLDDT: mean 71.88, std 12.34, range [44.69, 90.25]

Sequence (93 aa):
MEDDSPTLKPRRIQNQNVVHRLERRRIFSGRAGTSLEIYEYQGCQAAEDLLLGQDGETLANGNDQRSLNIRGRLFERFFHYCTSLMWPPMEST

Organism: Oncorhynchus tshawytscha (NCBI:txid74940)